Protein AF-A0A392RAX7-F1 (afdb_monomer)

Organism: NCBI:txid97028

Foldseek 3Di:
DDQDDLVVQLVVLLVLLVVVQADSLLSDPVQVVVVVDDSSRVSVLSSLLVVCPDSVLSNVLVCVLCVVVLDVDRNPRDSNSVVVSSVVCPDPVNVVVNVVSVVVVVVVVVVVD

Structure (mmCIF, N/CA/C/O backbone):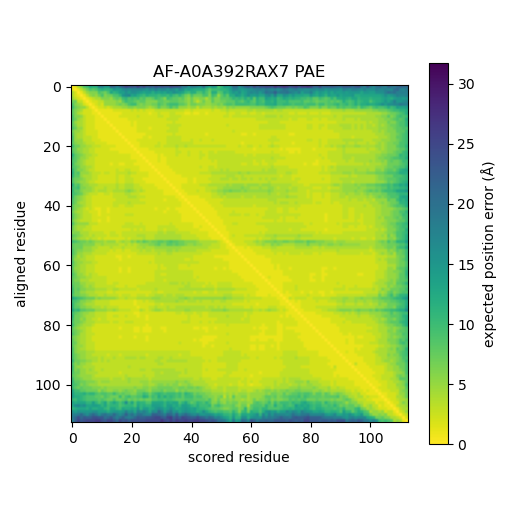
data_AF-A0A392RAX7-F1
#
_entry.id   AF-A0A392RAX7-F1
#
loop_
_atom_site.group_PDB
_atom_site.id
_atom_site.type_symbol
_atom_site.label_atom_id
_atom_site.label_alt_id
_atom_site.label_comp_id
_atom_site.label_asym_id
_atom_site.label_entity_id
_atom_site.label_seq_id
_atom_site.pdbx_PDB_ins_code
_atom_site.Cartn_x
_atom_site.Cartn_y
_atom_site.Cartn_z
_atom_site.occupancy
_atom_site.B_iso_or_equiv
_atom_site.auth_seq_id
_atom_site.auth_comp_id
_atom_site.auth_asym_id
_atom_site.auth_atom_id
_atom_site.pdbx_PDB_model_num
ATOM 1 N N . MET A 1 1 ? 6.380 -0.946 17.192 1.00 52.91 1 MET A N 1
ATOM 2 C CA . MET A 1 1 ? 7.140 -2.032 16.526 1.00 52.91 1 MET A CA 1
ATOM 3 C C . MET A 1 1 ? 8.469 -1.526 15.970 1.00 52.91 1 MET A C 1
ATOM 5 O O . MET A 1 1 ? 8.515 -0.383 15.514 1.00 52.91 1 MET A O 1
ATOM 9 N N . PRO A 1 2 ? 9.529 -2.357 15.970 1.00 62.38 2 PRO A N 1
ATOM 10 C CA . PRO A 1 2 ? 10.786 -2.043 15.303 1.00 62.38 2 PRO A CA 1
ATOM 11 C C . PRO A 1 2 ? 10.592 -1.947 13.786 1.00 62.38 2 PRO A C 1
ATOM 13 O O . PRO A 1 2 ? 9.811 -2.670 13.169 1.00 62.38 2 PRO A O 1
ATOM 16 N N . ARG A 1 3 ? 11.313 -1.007 13.186 1.00 64.50 3 ARG A N 1
ATOM 17 C CA . ARG A 1 3 ? 11.299 -0.733 11.751 1.00 64.50 3 ARG A CA 1
ATOM 18 C C . ARG A 1 3 ? 11.890 -1.929 10.980 1.00 64.50 3 ARG A C 1
ATOM 20 O O . ARG A 1 3 ? 13.037 -2.280 11.251 1.00 64.50 3 ARG A O 1
ATOM 27 N N . PRO A 1 4 ? 11.189 -2.514 9.991 1.00 69.31 4 PRO A N 1
ATOM 28 C CA . PRO A 1 4 ? 11.728 -3.634 9.230 1.00 69.31 4 PRO A CA 1
ATOM 29 C C . PRO A 1 4 ? 12.914 -3.180 8.368 1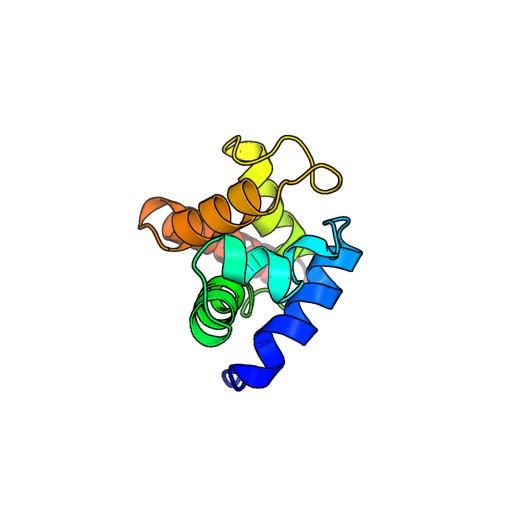.00 69.31 4 PRO A C 1
ATOM 31 O O . PRO A 1 4 ? 12.965 -2.017 7.937 1.00 69.31 4 PRO A O 1
ATOM 34 N N . PRO A 1 5 ? 13.850 -4.090 8.060 1.00 76.81 5 PRO A N 1
ATOM 35 C CA . PRO A 1 5 ? 14.866 -3.828 7.055 1.00 76.81 5 PRO A CA 1
ATOM 36 C C . PRO A 1 5 ? 14.201 -3.675 5.679 1.00 76.81 5 PRO A C 1
ATOM 38 O O . PRO A 1 5 ? 13.313 -4.453 5.329 1.00 76.81 5 PRO A O 1
ATOM 41 N N . LEU A 1 6 ? 14.657 -2.703 4.878 1.00 75.56 6 LEU A N 1
ATOM 42 C CA . LEU A 1 6 ? 14.056 -2.357 3.576 1.00 75.56 6 LEU A CA 1
ATOM 43 C C . LEU A 1 6 ? 13.899 -3.569 2.645 1.00 75.56 6 LEU A C 1
ATOM 45 O O . LEU A 1 6 ? 12.873 -3.694 1.983 1.00 75.56 6 LEU A O 1
ATOM 49 N N . ARG A 1 7 ? 14.854 -4.509 2.686 1.00 78.19 7 ARG A N 1
ATOM 50 C CA . ARG A 1 7 ? 14.835 -5.767 1.917 1.00 78.19 7 ARG A CA 1
ATOM 51 C C . ARG A 1 7 ? 13.596 -6.643 2.147 1.00 78.19 7 ARG A C 1
ATOM 53 O O . ARG A 1 7 ? 13.279 -7.468 1.306 1.00 78.19 7 ARG A O 1
ATOM 60 N N . ARG A 1 8 ? 12.913 -6.499 3.290 1.00 84.69 8 ARG A N 1
ATOM 61 C CA . ARG A 1 8 ? 11.695 -7.262 3.619 1.00 84.69 8 ARG A CA 1
ATOM 62 C C . ARG A 1 8 ? 10.408 -6.487 3.343 1.00 84.69 8 ARG A C 1
ATOM 64 O O . ARG A 1 8 ? 9.343 -7.085 3.328 1.00 84.69 8 ARG A O 1
ATOM 71 N N . VAL A 1 9 ? 10.486 -5.175 3.113 1.00 89.12 9 VAL A N 1
ATOM 72 C CA . VAL A 1 9 ? 9.287 -4.332 3.004 1.00 89.12 9 VAL A CA 1
ATOM 73 C C . VAL A 1 9 ? 8.486 -4.663 1.752 1.00 89.12 9 VAL A C 1
ATOM 75 O O . VAL A 1 9 ? 7.282 -4.864 1.862 1.00 89.12 9 VAL A O 1
ATOM 78 N N . ILE A 1 10 ? 9.141 -4.755 0.589 1.00 91.94 10 ILE A N 1
ATOM 79 C CA . ILE A 1 10 ? 8.465 -5.088 -0.673 1.00 91.94 10 ILE A CA 1
ATOM 80 C C . ILE A 1 10 ? 7.750 -6.444 -0.580 1.00 91.94 10 ILE A C 1
ATOM 82 O O . ILE A 1 10 ? 6.535 -6.426 -0.732 1.00 91.94 10 ILE A O 1
ATOM 86 N N . PRO A 1 11 ? 8.412 -7.578 -0.262 1.00 92.56 11 PRO A N 1
ATOM 87 C CA . PRO A 1 11 ? 7.737 -8.879 -0.251 1.00 92.56 11 PRO A CA 1
ATOM 88 C C . PRO A 1 11 ? 6.629 -8.984 0.808 1.00 92.56 11 PRO A C 1
ATOM 90 O O . PRO A 1 11 ? 5.589 -9.589 0.563 1.00 92.56 11 PRO A O 1
ATOM 93 N N . THR A 1 12 ? 6.805 -8.380 1.989 1.00 92.31 12 THR A N 1
ATOM 94 C CA . THR A 1 12 ? 5.753 -8.400 3.016 1.00 92.31 12 THR A CA 1
ATOM 95 C C . THR A 1 12 ? 4.549 -7.555 2.601 1.00 92.31 12 THR A C 1
ATOM 97 O O . THR A 1 12 ? 3.413 -8.016 2.698 1.00 92.31 12 THR A O 1
ATOM 100 N N . MET A 1 13 ? 4.775 -6.327 2.128 1.00 94.19 13 MET A N 1
ATOM 101 C CA . MET A 1 13 ? 3.677 -5.440 1.745 1.00 94.19 13 MET A CA 1
ATOM 102 C C . MET A 1 13 ? 3.006 -5.883 0.450 1.00 94.19 13 MET A C 1
ATOM 104 O O . MET A 1 13 ? 1.790 -5.764 0.353 1.00 94.19 13 MET A O 1
ATOM 108 N N . SER A 1 14 ? 3.749 -6.431 -0.515 1.00 94.06 14 SER A N 1
ATOM 109 C CA . SER A 1 14 ? 3.168 -6.961 -1.749 1.00 94.06 14 SER A CA 1
ATOM 110 C C . SER A 1 14 ? 2.170 -8.067 -1.442 1.00 94.06 14 SER A C 1
ATOM 112 O O . SER A 1 14 ? 1.050 -8.009 -1.931 1.00 94.06 14 SER A O 1
ATOM 114 N N . ASN A 1 15 ? 2.516 -9.024 -0.576 1.00 94.50 15 ASN A N 1
ATOM 115 C CA . ASN A 1 15 ? 1.607 -10.116 -0.215 1.00 94.50 15 ASN A CA 1
ATOM 116 C C . ASN A 1 15 ? 0.326 -9.588 0.438 1.00 94.50 15 ASN A C 1
ATOM 118 O O . ASN A 1 15 ? -0.772 -9.945 0.027 1.00 94.50 15 ASN A O 1
ATOM 122 N N . ARG A 1 16 ? 0.447 -8.669 1.401 1.00 95.19 16 ARG A N 1
ATOM 123 C CA . ARG A 1 16 ? -0.727 -8.085 2.067 1.00 95.19 16 ARG A CA 1
ATOM 124 C C . ARG A 1 16 ? -1.608 -7.299 1.097 1.00 95.19 16 ARG A C 1
ATOM 126 O O . ARG A 1 16 ? -2.816 -7.481 1.065 1.00 95.19 16 ARG A O 1
ATOM 133 N N . ILE A 1 17 ? -1.007 -6.447 0.270 1.00 95.81 17 ILE A N 1
ATOM 134 C CA . ILE A 1 17 ? -1.748 -5.575 -0.651 1.00 95.81 17 ILE A CA 1
ATOM 135 C C . ILE A 1 17 ? -2.383 -6.387 -1.793 1.00 95.81 17 ILE A C 1
ATOM 137 O O . ILE A 1 17 ? -3.503 -6.096 -2.206 1.00 95.81 17 ILE A O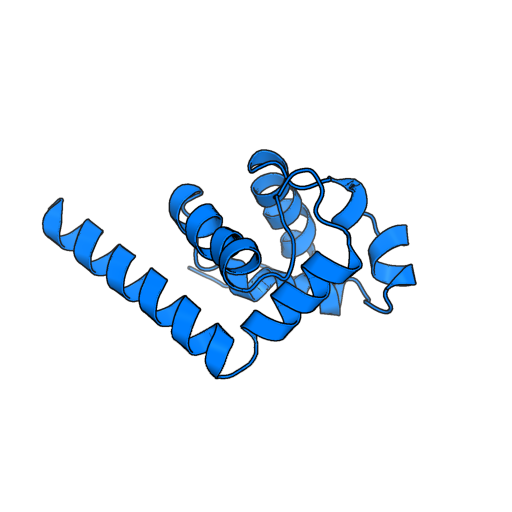 1
ATOM 141 N N . THR A 1 18 ? -1.720 -7.443 -2.266 1.00 95.75 18 THR A N 1
ATOM 142 C CA . THR A 1 18 ? -2.278 -8.347 -3.287 1.00 95.75 18 THR A CA 1
ATOM 143 C C . THR A 1 18 ? -3.413 -9.211 -2.743 1.00 95.75 18 THR A C 1
ATOM 145 O O . THR A 1 18 ? -4.418 -9.364 -3.430 1.00 95.75 18 THR A O 1
ATOM 148 N N . ASN A 1 19 ? -3.342 -9.657 -1.483 1.00 95.44 19 ASN A N 1
ATOM 149 C CA . ASN A 1 19 ? -4.463 -10.324 -0.805 1.00 95.44 19 ASN A CA 1
ATOM 150 C C . ASN A 1 19 ? -5.702 -9.422 -0.676 1.00 95.44 19 ASN A C 1
ATOM 152 O O . ASN A 1 19 ? -6.828 -9.912 -0.651 1.00 95.44 19 ASN A O 1
ATOM 156 N N . LEU A 1 20 ? -5.512 -8.099 -0.643 1.00 94.69 20 LEU A N 1
ATOM 157 C CA . LEU A 1 20 ? -6.604 -7.121 -0.671 1.00 94.69 20 LEU A CA 1
ATOM 158 C C . LEU A 1 20 ? -7.167 -6.878 -2.083 1.00 94.69 20 LEU A C 1
ATOM 160 O O . LEU A 1 20 ? -8.120 -6.114 -2.229 1.00 94.69 20 LEU A O 1
ATOM 164 N N . GLY A 1 21 ? -6.616 -7.528 -3.112 1.00 95.00 21 GLY A N 1
ATOM 165 C CA . GLY A 1 21 ? -7.127 -7.510 -4.483 1.00 95.00 21 GLY A CA 1
ATOM 166 C C . GLY A 1 21 ? -6.337 -6.642 -5.461 1.00 95.00 21 GLY A C 1
ATOM 167 O O . GLY A 1 21 ? -6.799 -6.443 -6.582 1.00 95.00 21 GLY A O 1
ATOM 168 N N . PHE A 1 22 ? -5.170 -6.112 -5.078 1.00 97.00 22 PHE A N 1
ATOM 169 C CA . PHE A 1 22 ? -4.299 -5.406 -6.024 1.00 97.00 22 PHE A CA 1
ATOM 170 C C . PHE A 1 22 ? -3.541 -6.383 -6.941 1.00 97.00 22 PHE A C 1
ATOM 172 O O . PHE A 1 22 ? -3.110 -7.445 -6.488 1.00 97.00 22 PHE A O 1
ATOM 179 N N . PRO A 1 23 ? -3.282 -6.009 -8.206 1.00 96.06 23 PRO A N 1
ATOM 180 C CA . PRO A 1 23 ? -2.466 -6.801 -9.116 1.00 96.06 23 PRO A CA 1
ATOM 181 C C . PRO A 1 23 ? -1.040 -7.028 -8.603 1.00 96.06 23 PRO A C 1
ATOM 183 O O . PRO A 1 23 ? -0.321 -6.087 -8.260 1.00 96.06 23 PRO A O 1
ATOM 186 N N . THR A 1 24 ? -0.580 -8.279 -8.644 1.00 95.44 24 THR A N 1
ATOM 187 C CA . THR A 1 24 ? 0.792 -8.666 -8.264 1.00 95.44 24 THR A CA 1
ATOM 188 C C . THR A 1 24 ? 1.856 -7.996 -9.133 1.00 95.44 24 THR A C 1
ATOM 190 O O . THR A 1 24 ? 2.949 -7.701 -8.652 1.00 95.44 24 THR A O 1
ATOM 193 N N . ILE A 1 25 ? 1.524 -7.685 -10.393 1.00 95.25 25 ILE A N 1
ATOM 194 C CA . ILE A 1 25 ? 2.431 -7.050 -11.357 1.00 95.25 25 ILE A CA 1
ATOM 195 C C . ILE A 1 25 ? 2.964 -5.691 -10.880 1.00 95.25 25 ILE A C 1
ATOM 197 O O . ILE A 1 25 ? 4.093 -5.338 -11.202 1.00 95.25 25 ILE A O 1
ATOM 201 N N . ILE A 1 26 ? 2.216 -4.970 -10.036 1.00 95.12 26 ILE A N 1
ATOM 202 C CA . ILE A 1 26 ? 2.644 -3.697 -9.429 1.00 95.12 26 ILE A CA 1
ATOM 203 C C . ILE A 1 26 ? 3.923 -3.876 -8.594 1.00 95.12 26 ILE A C 1
ATOM 205 O O . ILE A 1 26 ? 4.717 -2.957 -8.445 1.00 95.12 26 ILE A O 1
ATOM 209 N N . PHE A 1 27 ? 4.161 -5.067 -8.053 1.00 95.31 27 PHE A N 1
ATOM 210 C CA . PHE A 1 27 ? 5.320 -5.342 -7.204 1.00 95.31 27 PHE A CA 1
ATOM 211 C C . PHE A 1 27 ? 6.441 -6.078 -7.946 1.00 95.31 27 PHE A C 1
ATOM 213 O O . PHE A 1 27 ? 7.434 -6.454 -7.328 1.00 95.31 27 PHE A O 1
ATOM 220 N N . SER A 1 28 ? 6.308 -6.277 -9.262 1.00 94.75 28 SER A N 1
ATOM 221 C CA . SER A 1 28 ? 7.356 -6.874 -10.090 1.00 94.75 28 SER A CA 1
ATOM 222 C C . SER A 1 28 ? 8.506 -5.882 -10.316 1.00 94.75 28 SER A C 1
ATOM 224 O O . SER A 1 28 ? 8.228 -4.756 -10.748 1.00 94.75 28 SER A O 1
ATOM 226 N N . PRO A 1 29 ? 9.779 -6.294 -10.133 1.00 93.81 29 PRO A N 1
ATOM 227 C CA . PRO A 1 29 ? 10.953 -5.466 -10.414 1.00 93.81 29 PRO A CA 1
ATOM 228 C C . PRO A 1 29 ? 10.914 -4.776 -11.769 1.00 93.81 29 PRO A C 1
ATOM 230 O O . PRO A 1 29 ? 11.070 -3.560 -11.849 1.00 93.81 29 PRO A O 1
ATOM 233 N N . ALA A 1 30 ? 10.580 -5.516 -12.828 1.00 94.81 30 ALA A N 1
ATOM 234 C CA . ALA A 1 30 ? 10.470 -4.952 -14.168 1.00 94.81 30 ALA A CA 1
ATOM 235 C C . ALA A 1 30 ? 9.472 -3.780 -14.229 1.00 94.81 30 ALA A C 1
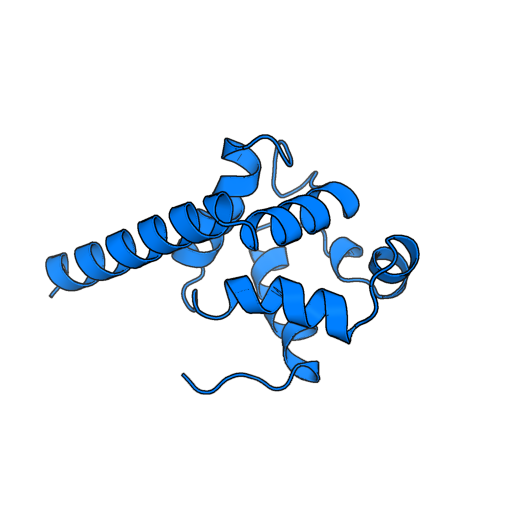ATOM 237 O O . ALA A 1 30 ? 9.719 -2.781 -14.896 1.00 94.81 30 ALA A O 1
ATOM 238 N N . THR A 1 31 ? 8.366 -3.858 -13.488 1.00 95.44 31 THR A N 1
ATOM 239 C CA . THR A 1 31 ? 7.285 -2.868 -13.562 1.00 95.44 31 THR A CA 1
ATOM 240 C C . THR A 1 31 ? 7.636 -1.571 -12.840 1.00 95.44 31 THR A C 1
ATOM 242 O O . THR A 1 31 ? 7.424 -0.480 -13.382 1.00 95.44 31 THR A O 1
ATOM 245 N N . TYR A 1 32 ? 8.167 -1.650 -11.617 1.00 93.38 32 TYR A N 1
ATOM 246 C CA . TYR A 1 32 ? 8.539 -0.436 -10.890 1.00 93.38 32 TYR A CA 1
ATOM 247 C C . TYR A 1 32 ? 9.861 0.166 -11.386 1.00 93.38 32 TYR A C 1
ATOM 249 O O . TYR A 1 32 ? 9.973 1.393 -11.370 1.00 93.38 32 TYR A O 1
ATOM 257 N N . PHE A 1 33 ? 10.788 -0.630 -11.940 1.00 94.88 33 PHE A N 1
ATOM 258 C CA . PHE A 1 33 ? 11.967 -0.102 -12.643 1.00 94.88 33 PHE A CA 1
ATOM 259 C C . PHE A 1 33 ? 11.571 0.714 -13.878 1.00 94.88 33 PHE A C 1
ATOM 261 O O . PHE A 1 33 ? 12.043 1.839 -14.032 1.00 94.88 33 PHE A O 1
ATOM 268 N N . LEU A 1 34 ? 10.637 0.224 -14.705 1.00 93.62 34 LEU A N 1
ATOM 269 C CA . LEU A 1 34 ? 10.101 0.992 -15.843 1.00 93.62 34 LEU A CA 1
ATOM 270 C C . LEU A 1 34 ? 9.380 2.277 -15.412 1.00 93.62 34 LEU A C 1
ATOM 272 O O . LEU A 1 34 ? 9.277 3.229 -16.179 1.00 93.62 34 LEU A O 1
ATOM 276 N N . SER A 1 35 ? 8.898 2.318 -14.170 1.00 89.50 35 SER A N 1
ATOM 277 C CA . SER A 1 35 ? 8.280 3.506 -13.576 1.00 89.50 35 SER A CA 1
ATOM 278 C C . SER A 1 35 ? 9.286 4.437 -12.885 1.00 89.50 35 SER A C 1
ATOM 280 O O . SER A 1 35 ? 8.873 5.426 -12.275 1.00 89.50 35 SER A O 1
ATOM 282 N N . GLY A 1 36 ? 10.586 4.137 -12.985 1.00 92.44 36 GLY A N 1
ATOM 283 C CA . GLY A 1 36 ? 11.680 4.958 -12.473 1.00 92.44 36 GLY A CA 1
ATOM 284 C C . GLY A 1 36 ? 11.973 4.789 -10.983 1.00 92.44 36 GLY A C 1
ATOM 285 O O . GLY A 1 36 ? 12.554 5.695 -10.397 1.00 92.44 36 GLY A O 1
ATOM 286 N N . TYR A 1 37 ? 11.561 3.681 -10.360 1.00 92.94 37 TYR A N 1
ATOM 287 C CA . TYR A 1 37 ? 11.851 3.399 -8.951 1.00 92.94 37 TYR A CA 1
ATOM 288 C C . TYR A 1 37 ? 12.871 2.287 -8.810 1.00 92.94 37 TYR A C 1
ATOM 290 O O . TYR A 1 37 ? 12.693 1.233 -9.397 1.00 92.94 37 TYR A O 1
ATOM 298 N N . LEU A 1 38 ? 13.861 2.462 -7.944 1.00 94.00 38 LEU A N 1
ATOM 299 C CA . LEU A 1 38 ? 14.700 1.376 -7.437 1.00 94.00 38 LEU A CA 1
ATOM 300 C C . LEU A 1 38 ? 14.024 0.662 -6.252 1.00 94.00 38 LEU A C 1
ATOM 302 O O . LEU A 1 38 ? 13.154 1.232 -5.588 1.00 94.00 38 LEU A O 1
ATOM 306 N N . ASP A 1 39 ? 14.495 -0.538 -5.893 1.00 92.19 39 ASP A N 1
ATOM 307 C CA . ASP A 1 39 ? 13.966 -1.314 -4.754 1.00 92.19 39 ASP A CA 1
ATOM 308 C C . ASP A 1 39 ? 13.890 -0.484 -3.469 1.00 92.19 39 ASP A C 1
ATOM 310 O O . ASP A 1 39 ? 12.886 -0.474 -2.758 1.00 92.19 39 ASP A O 1
ATOM 314 N N . LYS A 1 40 ? 14.954 0.274 -3.177 1.00 92.75 40 LYS A N 1
ATOM 315 C CA . LYS A 1 40 ? 15.029 1.136 -1.990 1.00 92.75 40 LYS A CA 1
ATOM 316 C C . LYS A 1 40 ? 13.941 2.215 -1.983 1.00 92.75 40 LYS A C 1
ATOM 318 O O . LYS A 1 40 ? 13.450 2.584 -0.917 1.00 92.75 40 LYS A O 1
ATOM 323 N N . GLU A 1 41 ? 13.566 2.724 -3.152 1.00 92.50 41 GLU A N 1
ATOM 324 C CA . GLU A 1 41 ? 12.612 3.821 -3.303 1.00 92.50 41 GLU A CA 1
ATOM 325 C C . GLU A 1 41 ? 11.187 3.306 -3.161 1.00 92.50 41 GLU A C 1
ATOM 327 O O . GLU A 1 41 ? 10.414 3.869 -2.381 1.00 92.50 41 GLU A O 1
ATOM 332 N N . LEU A 1 42 ? 10.873 2.184 -3.816 1.00 93.94 42 LEU A N 1
ATOM 333 C CA . LEU A 1 42 ? 9.590 1.514 -3.646 1.00 93.94 42 LEU A CA 1
ATOM 334 C C . LEU A 1 42 ? 9.410 1.017 -2.206 1.00 93.94 42 LEU A C 1
ATOM 336 O O . LEU A 1 42 ? 8.378 1.284 -1.593 1.00 93.94 42 LEU A O 1
ATOM 340 N N . ALA A 1 43 ? 10.424 0.377 -1.616 1.00 93.94 43 ALA A N 1
ATOM 341 C CA . ALA A 1 43 ? 10.392 -0.038 -0.214 1.00 93.94 43 ALA A CA 1
ATOM 342 C C . ALA A 1 43 ? 10.142 1.155 0.719 1.00 93.94 43 ALA A C 1
ATOM 344 O O . ALA A 1 43 ? 9.350 1.070 1.654 1.00 93.94 43 ALA A O 1
ATOM 345 N N . SER A 1 44 ? 10.783 2.295 0.454 1.00 92.69 44 SER A N 1
ATOM 346 C CA . SER A 1 44 ? 10.584 3.525 1.219 1.00 92.69 44 SER A CA 1
ATOM 347 C C . SER A 1 44 ? 9.161 4.083 1.075 1.00 92.69 44 SER A C 1
ATOM 349 O O . SER A 1 44 ? 8.629 4.656 2.028 1.00 92.69 44 SER A O 1
ATOM 351 N N . LEU A 1 45 ? 8.526 3.940 -0.092 1.00 93.12 45 LEU A N 1
ATOM 352 C CA . LEU A 1 45 ? 7.131 4.339 -0.313 1.00 93.12 45 LEU A CA 1
ATOM 353 C C . LEU A 1 45 ? 6.161 3.406 0.421 1.00 93.12 45 LEU A C 1
ATOM 355 O O . LEU A 1 45 ? 5.305 3.870 1.170 1.00 93.12 45 LEU A O 1
ATOM 359 N N . LEU A 1 46 ? 6.349 2.095 0.285 1.00 94.19 46 LEU A N 1
ATOM 360 C CA . LEU A 1 46 ? 5.525 1.079 0.945 1.00 94.19 46 LEU A CA 1
ATOM 361 C C . LEU A 1 46 ? 5.636 1.122 2.470 1.00 94.19 46 LEU A C 1
ATOM 363 O O . LEU A 1 46 ? 4.692 0.778 3.176 1.00 94.19 46 LEU A O 1
ATOM 367 N N . ARG A 1 47 ? 6.761 1.606 2.997 1.00 91.06 47 ARG A N 1
ATOM 368 C CA . ARG A 1 47 ? 6.977 1.761 4.438 1.00 91.06 47 ARG A CA 1
ATOM 369 C C . ARG A 1 47 ? 5.962 2.682 5.118 1.00 91.06 47 ARG A C 1
ATOM 371 O O . ARG A 1 47 ? 5.747 2.534 6.315 1.00 91.06 47 ARG A O 1
ATOM 378 N N . LEU A 1 48 ? 5.335 3.601 4.383 1.00 91.44 48 LEU A N 1
ATOM 379 C CA . LEU A 1 48 ? 4.262 4.456 4.911 1.00 91.44 48 LEU A CA 1
ATOM 380 C C . LEU A 1 48 ? 3.065 3.640 5.404 1.00 91.44 48 LEU A C 1
ATOM 382 O O . LEU A 1 48 ? 2.368 4.064 6.317 1.00 91.44 48 LEU A O 1
ATOM 386 N N . LEU A 1 49 ? 2.857 2.467 4.809 1.00 92.75 49 LEU A N 1
ATOM 387 C CA . LEU A 1 49 ? 1.762 1.561 5.129 1.00 92.75 49 LEU A CA 1
ATOM 388 C C . LEU A 1 49 ? 2.126 0.567 6.243 1.00 92.75 49 LEU A C 1
ATOM 390 O O . LEU A 1 49 ? 1.263 -0.140 6.748 1.00 92.75 49 LEU A O 1
ATOM 394 N N . TRP A 1 50 ? 3.400 0.509 6.641 1.00 89.75 50 TRP A N 1
ATOM 395 C CA . TRP A 1 50 ? 3.891 -0.439 7.640 1.00 89.75 50 TRP A CA 1
ATOM 396 C C . TRP A 1 50 ? 3.215 -0.345 9.018 1.00 89.75 50 TRP A C 1
ATOM 398 O O . TRP A 1 50 ? 3.026 -1.390 9.637 1.00 89.75 50 TRP A O 1
ATOM 408 N N . PRO A 1 51 ? 2.867 0.852 9.537 1.00 89.50 51 PRO A N 1
ATOM 409 C CA . PRO A 1 51 ? 2.207 0.960 10.836 1.00 89.50 51 PRO A CA 1
ATOM 410 C C . PRO A 1 51 ? 0.843 0.263 10.900 1.00 89.50 51 PRO A C 1
ATOM 412 O O . PRO A 1 51 ? 0.434 -0.123 11.986 1.00 89.50 51 PRO A O 1
ATOM 415 N N . PHE A 1 52 ? 0.170 0.074 9.762 1.00 89.75 52 PHE A N 1
ATOM 416 C CA . PHE A 1 52 ? -1.146 -0.556 9.688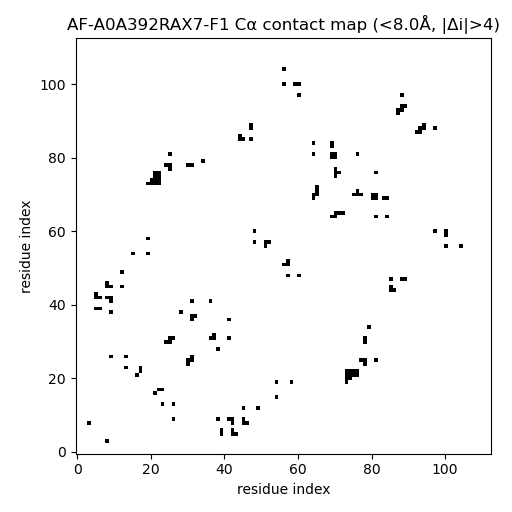 1.00 89.75 52 PHE A CA 1
ATOM 417 C C . PHE A 1 52 ? -0.978 -2.077 9.656 1.00 89.75 52 PHE A C 1
ATOM 419 O O . PHE A 1 52 ? -0.921 -2.702 8.592 1.00 89.75 52 PHE A O 1
ATOM 426 N N . THR A 1 53 ? -0.795 -2.675 10.832 1.00 83.06 53 THR A N 1
ATOM 427 C CA . THR A 1 53 ? -0.557 -4.119 10.992 1.00 83.06 53 THR A CA 1
ATOM 428 C C . THR A 1 53 ? -1.801 -4.955 10.742 1.00 83.06 53 THR A C 1
ATOM 430 O O . THR A 1 53 ? -1.674 -6.086 10.286 1.00 83.06 53 THR A O 1
ATOM 433 N N . ASP A 1 54 ? -2.978 -4.388 10.990 1.00 87.00 54 ASP A N 1
ATOM 434 C CA . ASP A 1 54 ? -4.255 -4.999 10.651 1.00 87.00 54 ASP A CA 1
ATOM 435 C C . ASP A 1 54 ? -4.612 -4.767 9.170 1.00 87.00 54 ASP A C 1
ATOM 437 O O . ASP A 1 54 ? -4.370 -3.696 8.600 1.00 87.00 54 ASP A O 1
ATOM 441 N N . ASP A 1 55 ? -5.173 -5.793 8.532 1.00 88.62 55 ASP A N 1
ATOM 442 C CA . ASP A 1 55 ? -5.547 -5.761 7.121 1.00 88.62 55 ASP A CA 1
ATOM 443 C C . ASP A 1 55 ? -6.805 -4.912 6.875 1.00 88.62 55 ASP A C 1
ATOM 445 O O . ASP A 1 55 ? -6.918 -4.327 5.794 1.00 88.62 55 ASP A O 1
ATOM 449 N N . GLN A 1 56 ? -7.708 -4.747 7.857 1.00 89.50 56 GLN A N 1
ATOM 450 C CA . GLN A 1 56 ? -8.835 -3.811 7.713 1.00 89.50 56 GLN A CA 1
ATOM 451 C C . GLN A 1 56 ? -8.341 -2.365 7.710 1.00 89.50 56 GLN A C 1
ATOM 453 O O . GLN A 1 56 ? -8.725 -1.583 6.837 1.00 89.50 56 GLN A O 1
ATOM 458 N N . ASN A 1 57 ? -7.430 -2.008 8.616 1.00 90.06 57 ASN A N 1
ATOM 459 C CA . ASN A 1 57 ? -6.839 -0.669 8.635 1.00 90.06 57 ASN A CA 1
ATOM 460 C C . ASN A 1 57 ? -5.965 -0.397 7.405 1.00 90.06 57 ASN A C 1
ATOM 462 O O . ASN A 1 57 ? -6.072 0.675 6.800 1.00 90.06 57 ASN A O 1
ATOM 466 N N . LEU A 1 58 ? -5.189 -1.383 6.945 1.00 94.06 58 LEU A N 1
ATOM 467 C CA . LEU A 1 58 ? -4.480 -1.279 5.669 1.00 94.06 58 LEU A CA 1
ATOM 468 C C . LEU A 1 58 ? -5.459 -1.051 4.505 1.00 94.06 58 LEU A C 1
ATOM 470 O O . LEU A 1 58 ? -5.240 -0.164 3.678 1.00 94.06 58 LEU A O 1
ATOM 474 N N . LYS A 1 59 ? -6.571 -1.793 4.459 1.00 94.31 59 LYS A N 1
ATOM 475 C CA . LYS A 1 59 ? -7.623 -1.615 3.452 1.00 94.31 59 LYS A CA 1
ATOM 476 C C . LYS A 1 59 ? -8.239 -0.216 3.506 1.00 94.31 59 LYS A C 1
ATOM 478 O O . LYS A 1 59 ? -8.394 0.400 2.454 1.00 94.31 59 LYS A O 1
ATOM 483 N N . ARG A 1 60 ? -8.539 0.320 4.697 1.00 93.88 60 ARG A N 1
ATOM 484 C CA . ARG A 1 60 ? -9.046 1.697 4.883 1.00 93.88 60 ARG A CA 1
ATOM 485 C C . ARG A 1 60 ? -8.086 2.736 4.301 1.00 93.88 60 ARG A C 1
ATOM 487 O O . ARG A 1 60 ? -8.527 3.648 3.606 1.00 93.88 60 ARG A O 1
ATOM 494 N N . VAL A 1 61 ? -6.779 2.570 4.514 1.00 94.81 61 VAL A N 1
ATOM 495 C CA . VAL A 1 61 ? -5.764 3.449 3.911 1.00 94.81 61 VAL A CA 1
ATOM 496 C C . VAL A 1 61 ? -5.766 3.331 2.390 1.00 94.81 61 VAL A C 1
ATOM 498 O O . VAL A 1 61 ? -5.781 4.347 1.701 1.00 94.81 61 VAL A O 1
ATOM 501 N N . LEU A 1 62 ? -5.788 2.114 1.843 1.00 95.69 62 LEU A N 1
ATOM 502 C CA . LEU A 1 62 ? -5.796 1.898 0.392 1.00 95.69 62 LEU A CA 1
ATOM 503 C C . LEU A 1 62 ? -7.078 2.429 -0.275 1.00 95.69 62 LEU A C 1
ATOM 505 O O . LEU A 1 62 ? -7.019 2.921 -1.402 1.00 95.69 62 LEU A O 1
ATOM 509 N N . LEU A 1 63 ? -8.218 2.412 0.427 1.00 95.81 63 LEU A N 1
ATOM 510 C CA . LEU A 1 63 ? -9.476 3.013 -0.035 1.00 95.81 63 LEU A CA 1
ATOM 511 C C . LEU A 1 63 ? -9.383 4.534 -0.216 1.00 95.81 63 LEU A C 1
ATOM 513 O O . LEU A 1 63 ? -10.145 5.087 -1.009 1.00 95.81 63 LEU A O 1
ATOM 517 N N . LEU A 1 64 ? -8.427 5.218 0.425 1.00 95.44 64 LEU A N 1
ATOM 518 C CA . LEU A 1 64 ? -8.163 6.631 0.132 1.00 95.44 64 LEU A CA 1
ATOM 519 C C . LEU A 1 64 ? -7.772 6.837 -1.335 1.00 95.44 64 LEU A C 1
ATOM 521 O O . LEU A 1 64 ? -8.137 7.849 -1.924 1.00 95.44 64 LEU A O 1
ATOM 525 N N . GLY A 1 65 ? -7.076 5.878 -1.949 1.00 94.50 65 GLY A N 1
ATOM 526 C CA . GLY A 1 65 ? -6.735 5.949 -3.368 1.00 94.50 65 GLY A CA 1
ATOM 527 C C . GLY A 1 65 ? -7.966 5.918 -4.277 1.00 94.50 65 GLY A C 1
ATOM 528 O O . GLY A 1 65 ? -7.977 6.607 -5.294 1.00 94.50 65 GLY A O 1
ATOM 529 N N . VAL A 1 66 ? -9.031 5.219 -3.866 1.00 95.19 66 VAL A N 1
ATOM 530 C CA . VAL A 1 66 ? -10.337 5.262 -4.545 1.00 95.19 66 VAL A CA 1
ATOM 531 C C . VAL A 1 66 ? -11.042 6.587 -4.266 1.00 95.19 66 VAL A C 1
ATOM 533 O O . VAL A 1 66 ? -11.437 7.283 -5.193 1.00 95.19 66 VAL A O 1
ATOM 536 N N . LYS A 1 67 ? -11.127 6.990 -2.991 1.00 94.75 67 LYS A N 1
ATOM 537 C CA . LYS A 1 67 ? -11.767 8.243 -2.553 1.00 94.75 67 LYS A CA 1
ATOM 538 C C . LYS A 1 67 ? -11.194 9.483 -3.250 1.00 94.75 67 LYS A C 1
ATOM 540 O O . LYS A 1 67 ? -11.938 10.402 -3.575 1.00 94.75 67 LYS A O 1
ATOM 545 N N . PHE A 1 68 ? -9.880 9.519 -3.457 1.00 94.62 68 PHE A N 1
ATOM 546 C CA . PHE A 1 68 ? -9.178 10.625 -4.111 1.00 94.62 68 PHE A CA 1
ATOM 547 C C . PHE A 1 68 ? -8.938 10.394 -5.610 1.00 94.62 68 PHE A C 1
ATOM 549 O O . PHE A 1 68 ? -8.140 11.110 -6.211 1.00 94.62 68 PHE A O 1
ATOM 556 N N . ASN A 1 69 ? -9.627 9.425 -6.224 1.00 94.00 69 ASN A N 1
ATOM 557 C CA . ASN A 1 69 ? -9.607 9.160 -7.665 1.00 94.00 69 ASN A CA 1
ATOM 558 C C . ASN A 1 69 ? -8.213 8.862 -8.255 1.00 94.00 69 ASN A C 1
ATOM 560 O O . ASN A 1 69 ? -7.956 9.138 -9.426 1.00 94.00 69 ASN A O 1
ATOM 564 N N . PHE A 1 70 ? -7.301 8.268 -7.478 1.00 95.44 70 PHE A N 1
ATOM 565 C CA . PHE A 1 70 ? -6.051 7.737 -8.034 1.00 95.44 70 PHE A CA 1
ATOM 566 C C . PHE A 1 70 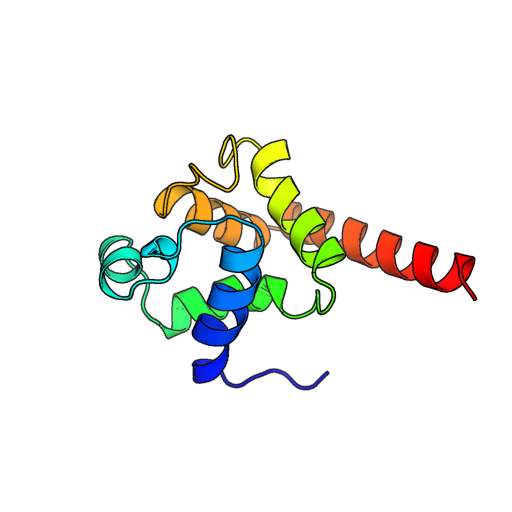? -6.314 6.498 -8.896 1.00 95.44 70 PHE A C 1
ATOM 568 O O . PHE A 1 70 ? -5.643 6.301 -9.909 1.00 95.44 70 PHE A O 1
ATOM 575 N N . PHE A 1 71 ? -7.281 5.669 -8.500 1.00 95.56 71 PHE A N 1
ATOM 576 C CA . PHE A 1 71 ? -7.720 4.471 -9.214 1.00 95.56 71 PHE A CA 1
ATOM 577 C C . PHE A 1 71 ? -9.177 4.139 -8.855 1.00 95.56 71 PHE A C 1
ATOM 579 O O . PHE A 1 71 ? -9.620 4.424 -7.748 1.00 95.56 71 PHE A O 1
ATOM 586 N N . ASN A 1 72 ? -9.917 3.507 -9.771 1.00 92.44 72 ASN A N 1
ATOM 587 C CA . ASN A 1 72 ? -11.354 3.229 -9.591 1.00 92.44 72 ASN A CA 1
ATOM 588 C C . ASN A 1 72 ? -11.629 2.013 -8.694 1.00 92.44 72 ASN A C 1
ATOM 590 O O . ASN A 1 72 ? -12.629 1.961 -7.985 1.00 92.44 72 ASN A O 1
ATOM 594 N N . SER A 1 73 ? -10.752 1.012 -8.747 1.00 95.00 73 SER A N 1
ATOM 595 C CA . SER A 1 73 ? -10.841 -0.208 -7.948 1.00 95.00 73 SER A CA 1
ATOM 596 C C . SER A 1 73 ? -9.444 -0.754 -7.668 1.00 95.00 73 SER A C 1
ATOM 598 O O . SER A 1 73 ? -8.474 -0.379 -8.329 1.00 95.00 73 SER A O 1
ATOM 600 N N . PHE A 1 74 ? -9.341 -1.660 -6.697 1.00 95.44 74 PHE A N 1
ATOM 601 C CA . PHE A 1 74 ? -8.079 -2.335 -6.390 1.00 95.44 74 PHE A CA 1
ATOM 602 C C . PHE A 1 74 ? -7.645 -3.261 -7.529 1.00 95.44 74 PHE A C 1
ATOM 604 O O . PHE A 1 74 ? -6.500 -3.194 -7.964 1.00 95.44 74 PHE A O 1
ATOM 611 N N . THR A 1 75 ? -8.580 -4.040 -8.077 1.00 94.31 75 THR A N 1
ATOM 612 C CA . THR A 1 75 ? -8.326 -5.049 -9.119 1.00 94.31 75 THR A CA 1
ATOM 613 C C . THR A 1 75 ? -7.810 -4.470 -10.431 1.00 94.31 75 THR A C 1
ATOM 615 O O . THR A 1 75 ? -6.980 -5.093 -11.083 1.00 94.31 75 THR A O 1
ATOM 618 N N . ASN A 1 76 ? -8.256 -3.269 -10.804 1.00 90.81 76 ASN A N 1
ATOM 619 C CA . ASN A 1 76 ? -7.864 -2.612 -12.054 1.00 90.81 76 ASN A CA 1
ATOM 620 C C . ASN A 1 76 ? -6.803 -1.524 -11.845 1.00 90.81 76 ASN A C 1
ATOM 622 O O . ASN A 1 76 ? -6.533 -0.738 -12.758 1.00 90.81 76 ASN A O 1
ATOM 626 N N . CYS A 1 77 ? -6.226 -1.445 -10.642 1.00 95.25 77 CYS A N 1
ATOM 627 C CA . CYS A 1 77 ? -5.240 -0.434 -10.309 1.00 95.25 77 CYS A CA 1
ATOM 628 C C . CYS A 1 77 ? -3.997 -0.588 -11.193 1.00 95.25 77 CYS A C 1
ATOM 630 O O . CYS A 1 77 ? -3.337 -1.628 -11.195 1.00 95.25 77 CYS A O 1
ATOM 632 N N . GLN A 1 78 ? -3.663 0.465 -11.938 1.00 95.12 78 GLN A N 1
ATOM 633 C CA . GLN A 1 78 ? -2.467 0.475 -12.768 1.00 95.12 78 GLN A CA 1
ATOM 634 C C . GLN A 1 78 ? -1.228 0.800 -11.922 1.00 95.12 78 GLN A C 1
ATOM 636 O O . GLN A 1 78 ? -1.309 1.642 -11.022 1.00 95.12 78 GLN A O 1
ATOM 641 N N . PRO A 1 79 ? -0.044 0.245 -12.240 1.00 94.69 79 PRO A N 1
ATOM 642 C CA . PRO A 1 79 ? 1.171 0.492 -11.461 1.00 94.69 79 PRO A CA 1
ATOM 643 C C . PRO A 1 79 ? 1.463 1.982 -11.237 1.00 94.69 79 PRO A C 1
ATOM 645 O O . PRO A 1 79 ? 1.669 2.424 -10.108 1.00 94.69 79 PRO A O 1
ATOM 648 N N . LYS A 1 80 ? 1.377 2.799 -12.295 1.00 94.19 80 LYS A N 1
ATOM 649 C CA . LYS A 1 80 ? 1.611 4.250 -12.208 1.00 94.19 80 LYS A CA 1
ATOM 650 C C . LYS A 1 80 ? 0.624 4.957 -11.270 1.00 94.19 80 LYS A C 1
ATOM 652 O O . LYS A 1 80 ? 1.032 5.845 -10.524 1.00 94.19 80 LYS A O 1
ATOM 657 N N . GLN A 1 81 ? -0.649 4.557 -11.284 1.00 95.81 81 GLN A N 1
ATOM 658 C CA . GLN A 1 81 ? -1.678 5.091 -10.384 1.00 95.81 81 GLN A CA 1
ATOM 659 C C . GLN A 1 81 ? -1.348 4.762 -8.928 1.00 95.81 81 GLN A C 1
ATOM 661 O O . GLN A 1 81 ? -1.364 5.647 -8.073 1.00 95.81 81 GLN A O 1
ATOM 666 N N . PHE A 1 82 ? -0.970 3.510 -8.667 1.00 96.75 82 PHE A N 1
ATOM 667 C CA . PHE A 1 82 ? -0.577 3.057 -7.341 1.00 96.75 82 PHE A CA 1
ATOM 668 C C . PHE A 1 82 ? 0.637 3.821 -6.800 1.00 96.75 82 PHE A C 1
ATOM 670 O O . PHE A 1 82 ? 0.614 4.317 -5.673 1.00 96.75 82 PHE A O 1
ATOM 677 N N . TYR A 1 83 ? 1.690 3.997 -7.603 1.00 95.81 83 TYR A N 1
ATOM 678 C CA . TYR A 1 83 ? 2.871 4.735 -7.149 1.00 95.81 83 TYR A CA 1
ATOM 679 C C . TYR A 1 83 ? 2.588 6.224 -6.930 1.00 95.81 83 TYR A C 1
ATOM 681 O O . TYR A 1 83 ? 3.121 6.818 -5.992 1.00 95.81 83 TYR A O 1
ATOM 689 N N . ASN A 1 84 ? 1.737 6.832 -7.761 1.00 96.12 84 ASN A N 1
ATOM 690 C CA . ASN A 1 84 ? 1.292 8.212 -7.563 1.00 96.12 84 ASN A CA 1
ATOM 691 C C . ASN A 1 84 ? 0.502 8.363 -6.260 1.00 96.12 84 ASN A C 1
ATOM 693 O O . ASN A 1 84 ? 0.725 9.323 -5.525 1.00 96.12 84 ASN A O 1
ATOM 697 N N . PHE A 1 85 ? -0.350 7.392 -5.932 1.00 97.31 85 PHE A N 1
ATOM 698 C CA . PHE A 1 85 ? -1.039 7.343 -4.647 1.00 97.31 85 PHE A CA 1
ATOM 699 C C . PHE A 1 85 ? -0.049 7.236 -3.474 1.00 97.31 85 PHE A C 1
ATOM 701 O O . PHE A 1 85 ? -0.117 8.028 -2.535 1.00 97.31 85 PHE A O 1
ATOM 708 N N . LEU A 1 86 ? 0.938 6.337 -3.541 1.00 96.19 86 LEU A N 1
ATOM 709 C CA . LEU A 1 86 ? 1.965 6.231 -2.495 1.00 96.19 86 LEU A CA 1
ATOM 710 C C . LEU A 1 86 ? 2.783 7.523 -2.336 1.00 96.19 86 LEU A C 1
ATOM 712 O O . LEU A 1 86 ? 3.147 7.900 -1.221 1.00 96.19 86 LEU A O 1
ATOM 716 N N . LYS A 1 87 ? 3.063 8.228 -3.439 1.00 95.44 87 LYS A N 1
ATOM 717 C CA . LYS A 1 87 ? 3.686 9.558 -3.408 1.00 95.44 87 LYS A CA 1
ATOM 718 C C . LYS A 1 87 ? 2.775 10.585 -2.742 1.00 95.44 87 LYS A C 1
ATOM 720 O O . LYS A 1 87 ? 3.249 11.343 -1.899 1.00 95.44 87 LYS A O 1
ATOM 725 N N . TYR A 1 88 ? 1.483 10.584 -3.064 1.00 96.19 88 TYR A N 1
ATOM 726 C CA . TYR A 1 88 ? 0.502 11.454 -2.422 1.00 96.19 88 TYR A CA 1
ATOM 727 C C . TYR A 1 88 ? 0.461 11.248 -0.907 1.00 96.19 88 TYR A C 1
ATOM 729 O O . TYR A 1 88 ? 0.457 12.231 -0.168 1.00 96.19 88 TYR A O 1
ATOM 737 N N . LEU A 1 89 ? 0.544 10.005 -0.425 1.00 95.44 89 LEU A N 1
ATOM 738 C CA . LEU A 1 89 ? 0.595 9.723 1.011 1.00 95.44 89 LEU A CA 1
ATOM 739 C C . LEU A 1 89 ? 1.780 10.396 1.724 1.00 95.44 89 LEU A C 1
ATOM 741 O O . LEU A 1 89 ? 1.700 10.615 2.927 1.00 95.44 89 LEU A O 1
ATOM 745 N N . ARG A 1 90 ? 2.862 10.766 1.024 1.00 94.06 90 ARG A N 1
ATOM 746 C CA . ARG A 1 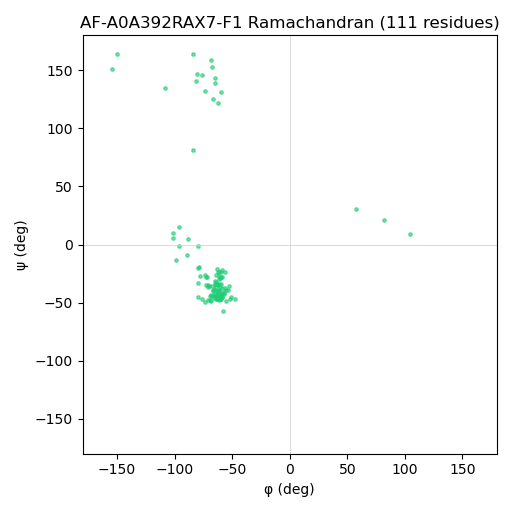90 ? 3.985 11.534 1.603 1.00 94.06 90 ARG A CA 1
ATOM 747 C C . ARG A 1 90 ? 3.718 13.026 1.738 1.00 94.06 90 ARG A C 1
ATOM 749 O O . ARG A 1 90 ? 4.432 13.698 2.476 1.00 94.06 90 ARG A O 1
ATOM 756 N N . THR A 1 91 ? 2.746 13.553 1.005 1.00 95.44 91 THR A N 1
ATOM 757 C CA . THR A 1 91 ? 2.398 14.975 1.071 1.00 95.44 91 THR A CA 1
ATOM 758 C C . THR A 1 91 ? 1.769 15.309 2.427 1.00 95.44 91 THR A C 1
ATOM 760 O O . THR A 1 91 ? 1.226 14.415 3.082 1.00 95.44 91 THR A O 1
ATOM 763 N N . PRO A 1 92 ? 1.769 16.586 2.855 1.00 94.38 92 PRO A N 1
ATOM 764 C CA . PRO A 1 92 ? 1.083 16.993 4.081 1.00 94.38 92 PRO A CA 1
ATOM 765 C C . PRO A 1 92 ? -0.397 16.579 4.115 1.00 94.38 92 PRO A C 1
ATOM 767 O O . PRO A 1 92 ? -0.878 16.119 5.148 1.00 94.38 92 PRO A O 1
ATOM 770 N N . ALA A 1 93 ? -1.095 16.666 2.977 1.00 93.06 93 ALA A N 1
ATOM 771 C CA . ALA A 1 93 ? -2.491 16.247 2.853 1.00 93.06 93 ALA A CA 1
ATOM 772 C C . ALA A 1 93 ? -2.658 14.731 3.046 1.00 93.06 93 ALA A C 1
ATOM 774 O O . ALA A 1 93 ? -3.500 14.294 3.827 1.00 93.06 93 ALA A O 1
ATOM 775 N N . GLY A 1 94 ? -1.809 13.925 2.403 1.00 93.50 94 GLY A N 1
ATOM 776 C CA . GLY A 1 94 ? -1.821 12.474 2.583 1.00 93.50 94 GLY A CA 1
ATOM 777 C C . GLY A 1 94 ? -1.500 12.061 4.022 1.00 93.50 94 GLY A C 1
ATOM 778 O O . GLY A 1 94 ? -2.201 11.236 4.603 1.00 93.50 94 GLY A O 1
ATOM 779 N N . GLN A 1 95 ? -0.496 12.688 4.641 1.00 94.19 95 GLN A N 1
ATOM 780 C CA . GLN A 1 95 ? -0.140 12.450 6.044 1.00 94.19 95 GLN A CA 1
ATOM 781 C C . GLN A 1 95 ? -1.272 12.823 7.008 1.00 94.19 95 GLN A C 1
ATOM 783 O O . GLN A 1 95 ? -1.466 12.150 8.020 1.00 94.19 95 GLN A O 1
ATOM 788 N N . TYR A 1 96 ? -2.035 13.871 6.701 1.00 93.88 96 TYR A N 1
ATOM 789 C CA . TYR A 1 96 ? -3.208 14.247 7.480 1.00 93.88 96 TYR A CA 1
ATOM 790 C C . TYR A 1 96 ? -4.308 13.176 7.420 1.00 93.88 96 TYR A C 1
ATOM 792 O O . TYR A 1 96 ? -4.843 12.798 8.462 1.00 93.88 96 TYR A O 1
ATOM 800 N N . GLU A 1 97 ? -4.594 12.617 6.242 1.00 93.25 97 GLU A N 1
ATOM 801 C CA . GLU A 1 97 ? -5.565 11.521 6.112 1.00 93.25 97 GLU A CA 1
ATOM 802 C C . GLU A 1 97 ? -5.094 10.239 6.818 1.00 93.25 97 GLU A C 1
ATOM 804 O O . GLU A 1 97 ? -5.890 9.591 7.497 1.00 93.25 97 GLU A O 1
ATOM 809 N N . LEU A 1 98 ? -3.797 9.908 6.756 1.00 92.56 98 LEU A N 1
ATOM 810 C CA . LEU A 1 98 ? -3.240 8.777 7.511 1.00 92.56 98 LEU A CA 1
ATOM 811 C C . LEU A 1 98 ? -3.434 8.951 9.022 1.00 92.56 98 LEU A C 1
ATOM 813 O O . LEU A 1 98 ? -3.844 8.013 9.702 1.00 92.56 98 LEU A O 1
ATOM 817 N N . ARG A 1 99 ? -3.202 10.162 9.547 1.00 90.50 99 ARG A N 1
ATOM 818 C CA . ARG A 1 99 ? -3.422 10.463 10.971 1.00 90.50 99 ARG A CA 1
ATOM 819 C C . ARG A 1 99 ? -4.877 10.269 11.380 1.00 90.50 99 ARG A C 1
ATOM 821 O O . ARG A 1 99 ? -5.111 9.745 12.462 1.00 90.50 99 ARG A O 1
ATOM 828 N N . LYS A 1 100 ? -5.843 10.656 10.538 1.00 90.31 100 LYS A N 1
ATOM 829 C CA . LYS A 1 100 ? -7.270 10.430 10.824 1.00 90.31 100 LYS A CA 1
ATOM 830 C C . LYS A 1 100 ? -7.578 8.949 11.002 1.00 90.31 100 LYS A C 1
ATOM 832 O O . LYS A 1 100 ? -8.253 8.593 11.958 1.00 90.31 100 LYS A O 1
ATOM 837 N N . ILE A 1 101 ? -7.052 8.098 10.120 1.00 88.12 101 ILE A N 1
ATOM 838 C CA . ILE A 1 101 ? -7.257 6.647 10.208 1.00 88.12 101 ILE A CA 1
ATOM 839 C C . ILE A 1 101 ? -6.643 6.095 11.499 1.00 88.12 101 ILE A C 1
ATOM 841 O O . ILE A 1 101 ? -7.313 5.363 12.215 1.00 88.12 101 ILE A O 1
ATOM 845 N N . THR A 1 102 ? -5.423 6.507 11.855 1.00 85.62 102 THR A N 1
ATOM 846 C CA . THR A 1 102 ? -4.790 6.084 13.118 1.00 85.62 102 THR A CA 1
ATOM 847 C C . THR A 1 102 ? -5.544 6.575 14.362 1.00 85.62 102 THR A C 1
ATOM 849 O O . THR A 1 102 ? -5.566 5.891 15.379 1.00 85.62 102 THR A O 1
ATOM 852 N N . VAL A 1 103 ? -6.153 7.766 14.326 1.00 86.44 103 VAL A N 1
ATOM 853 C CA . VAL A 1 103 ? -6.990 8.252 15.439 1.00 86.44 103 VAL A CA 1
ATOM 854 C C . VAL A 1 103 ? -8.265 7.420 15.563 1.00 86.44 103 VAL A C 1
ATOM 856 O O . VAL A 1 103 ? -8.624 7.050 16.676 1.00 86.44 103 VAL A O 1
ATOM 859 N N . LEU A 1 104 ? -8.920 7.100 14.443 1.00 80.94 104 LEU A N 1
ATOM 860 C CA . LEU A 1 104 ? -10.102 6.236 14.437 1.00 80.94 104 LEU A CA 1
ATOM 861 C C . LEU A 1 104 ? -9.786 4.842 14.988 1.00 80.94 104 LEU A C 1
ATOM 863 O O . LEU A 1 104 ? -10.533 4.356 15.824 1.00 80.94 104 LEU A O 1
ATOM 867 N N . GLU A 1 105 ? -8.654 4.253 14.597 1.00 79.81 105 GLU A N 1
ATOM 868 C CA . GLU A 1 105 ? -8.175 2.966 15.122 1.00 79.81 105 GLU A CA 1
ATOM 869 C C . GLU A 1 105 ? -8.055 2.988 16.653 1.00 79.81 105 GLU A C 1
ATOM 871 O O . GLU A 1 105 ? -8.623 2.136 17.325 1.00 79.81 105 GLU A O 1
ATOM 876 N N . LYS A 1 106 ? -7.423 4.021 17.224 1.00 80.25 106 LYS A N 1
ATOM 877 C CA . LYS A 1 106 ? -7.312 4.158 18.687 1.00 80.25 106 LYS A CA 1
ATOM 878 C C . LYS A 1 106 ? -8.662 4.317 19.380 1.00 80.25 106 LYS A C 1
ATOM 880 O O . LYS A 1 106 ? -8.857 3.795 20.471 1.00 80.25 106 LYS A O 1
ATOM 885 N N . LEU A 1 107 ? -9.581 5.076 18.786 1.00 79.12 107 LEU A N 1
ATOM 886 C CA . LEU A 1 107 ? -10.918 5.265 19.353 1.00 79.12 107 LEU A CA 1
ATOM 887 C C . LEU A 1 107 ? -11.724 3.960 19.327 1.00 79.12 107 LEU A C 1
ATOM 889 O O . LEU A 1 107 ? -12.408 3.661 20.299 1.00 79.12 107 LEU A O 1
ATOM 893 N N . GLU A 1 108 ? -11.616 3.181 18.248 1.00 78.12 108 GLU A N 1
ATOM 894 C CA . GLU A 1 108 ? -12.235 1.857 18.132 1.00 78.12 108 GLU A CA 1
ATOM 895 C C . GLU A 1 108 ? -11.639 0.865 19.147 1.00 78.12 108 GLU A C 1
ATOM 897 O O . GLU A 1 108 ? -12.393 0.154 19.806 1.00 78.12 108 GLU A O 1
ATOM 902 N N . GLU A 1 109 ? -10.315 0.863 19.343 1.00 75.44 109 GLU A N 1
ATOM 903 C CA . GLU A 1 109 ? -9.647 0.052 20.374 1.00 75.44 109 GLU A CA 1
ATOM 904 C C . GLU A 1 109 ? -10.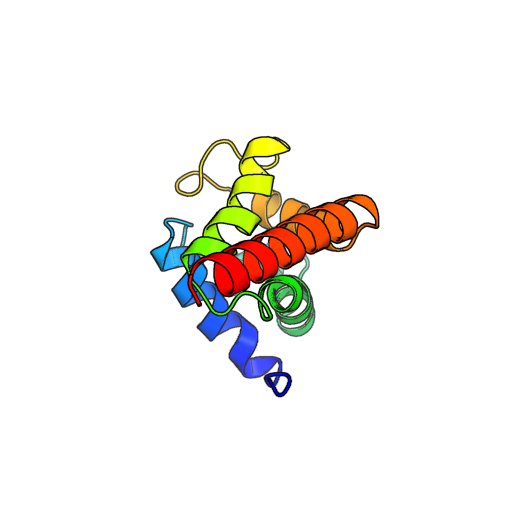137 0.396 21.789 1.00 75.44 109 GLU A C 1
ATOM 906 O O . GLU A 1 109 ? -10.405 -0.500 22.583 1.00 75.44 109 GLU A O 1
ATOM 911 N N . HIS A 1 110 ? -10.293 1.687 22.102 1.00 66.88 110 HIS A N 1
ATOM 912 C CA . HIS A 1 110 ? -10.789 2.138 23.406 1.00 66.88 110 HIS A CA 1
ATOM 913 C C . HIS A 1 110 ? -12.283 1.874 23.625 1.00 66.88 110 HIS A C 1
ATOM 915 O O . HIS A 1 110 ? -12.700 1.739 24.769 1.00 66.88 110 HIS A O 1
ATOM 921 N N . ALA A 1 111 ? -13.091 1.826 22.564 1.00 63.25 111 ALA A N 1
ATOM 922 C CA . ALA A 1 111 ? -14.517 1.515 22.660 1.00 63.25 111 ALA A CA 1
ATOM 923 C C . ALA A 1 111 ? -14.796 0.006 22.792 1.00 63.25 111 ALA A C 1
ATOM 925 O O . ALA A 1 111 ? -15.886 -0.377 23.212 1.00 63.25 111 ALA A O 1
ATOM 926 N N . ALA A 1 112 ? -13.837 -0.839 22.404 1.00 60.88 112 ALA A N 1
ATOM 927 C CA . ALA A 1 112 ? -13.928 -2.296 22.479 1.00 60.88 112 ALA A CA 1
ATOM 928 C C . ALA A 1 112 ? -13.281 -2.900 23.745 1.00 60.88 112 ALA A C 1
ATOM 930 O O . ALA A 1 112 ? -13.306 -4.123 23.899 1.00 60.88 112 ALA A O 1
ATOM 931 N N . ALA A 1 113 ? -12.695 -2.065 24.612 1.00 52.59 113 ALA A N 1
ATOM 932 C CA . ALA A 1 113 ? -12.073 -2.435 25.887 1.00 52.59 113 ALA A CA 1
ATOM 933 C C . ALA A 1 113 ? -13.006 -2.144 27.071 1.00 52.59 113 ALA A C 1
ATOM 935 O O . ALA A 1 113 ? -13.005 -2.963 28.017 1.00 52.59 113 ALA A O 1
#

Sequence (113 aa):
MPRPPLRRVIPTMSNRITNLGFPTIIFSPATYFLSGYLDKELASLLRLLWPFTDDQNLKRVLLLGVKFNFFNSFTNCQPKQFYNFLKYLRTPAGQYELRKITVLEKLEEHAAA

Radius of gyration: 13.95 Å; Cα contacts (8 Å, |Δi|>4): 92; chains: 1; bounding box: 30×27×42 Å

pLDDT: mean 89.91, std 9.31, range [52.59, 97.31]

Nearest PDB structures (foldseek):
  8kc4-assembly1_A  TM=2.545E-01  e=3.828E+00  synthetic construct

Secondary structure (DSSP, 8-state):
-PPPPHHHHHHHHHHHHHHTT--GGGG-HHHHHHTT--HHHHHHHHGGGTT--SHHHHHHHHHHHHHTTS-S-STT--HHHHHHHHHHHTSHHHHHHHHHHHHHHHHHHHH--

Mean predicted aligned error: 4.46 Å

Solvent-accessible surface area (backbone atoms only — not comparable to full-atom values): 6432 Å² total; per-residue (Å²): 134,85,83,77,61,61,91,51,42,49,68,55,49,43,54,56,47,33,74,71,39,30,50,66,61,54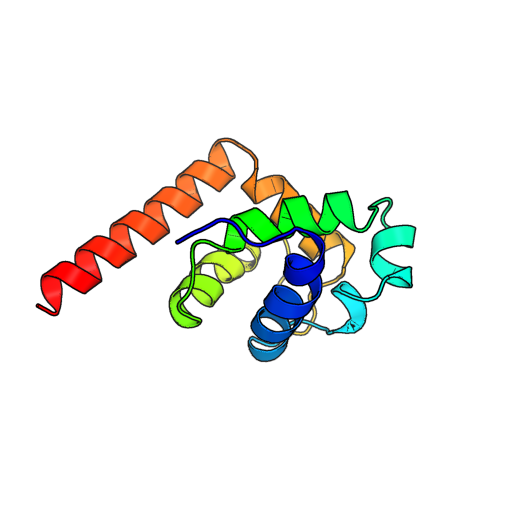,71,35,68,73,51,35,45,77,72,74,38,55,73,72,53,49,18,59,44,56,51,75,53,57,83,44,78,49,68,68,57,38,47,57,59,56,46,46,32,42,76,69,66,47,32,92,46,51,68,74,43,46,53,70,36,53,53,50,41,44,54,44,44,71,36,74,67,32,44,50,54,52,50,51,53,56,52,50,51,54,52,52,55,63,74,75,107